Protein AF-A0A7Y0AZ56-F1 (afdb_monomer)

Foldseek 3Di:
DQPLLLLLLLLQLLLVLLLVLVVVDPPDDDPVSVVSNVLSVVLNVVSLVVLVVPDPPVSSVVSNVSSVVSNVVCNVPRDDPCSSVSSVVSVVVSVVSVVVD

Secondary structure (DSSP, 8-state):
--HHHHHHHHHHHHHHHHHHHHHT--S---HHHHHHHHHHHHHHHHHHHHHHHHS-HHHHHHHHHHHHHHHHHTTTSTT-TTHHHHHHHHHHHHHHHHH--

Nearest PDB structures (foldseek):
  4iwb-assembly2_B  TM=4.148E-01  e=6.806E+00  Aquifex aeolicus
  6jx6-assembly1_C  TM=2.370E-01  e=8.006E+00  Homo sapiens
  1aep-assembly1_A  TM=2.639E-01  e=9.418E+00  Locusta migratoria

Organism: NCBI:txid2728849

Radius of gyration: 13.52 Å; Cα contacts (8 Å, |Δi|>4): 105; chains: 1; bounding box: 42×24×32 Å

pLDDT: mean 76.32, std 8.64, range [51.47, 86.25]

Structure (mmCIF, N/CA/C/O backbone):
data_AF-A0A7Y0AZ56-F1
#
_entry.id   AF-A0A7Y0AZ56-F1
#
loop_
_atom_site.group_PDB
_atom_site.id
_atom_site.type_symbol
_atom_site.label_atom_id
_atom_site.label_alt_id
_atom_site.label_comp_id
_atom_site.label_asym_id
_atom_site.label_entity_id
_atom_site.label_seq_id
_atom_site.pdbx_PDB_ins_code
_atom_site.Cartn_x
_atom_site.Cartn_y
_atom_site.Cartn_z
_atom_site.occupancy
_atom_site.B_iso_or_equiv
_atom_site.auth_seq_id
_atom_site.auth_comp_id
_atom_site.auth_asym_id
_atom_site.auth_atom_id
_atom_site.pdbx_PDB_model_num
ATOM 1 N N . MET A 1 1 ? 14.177 -7.791 -10.693 1.00 58.31 1 MET A N 1
ATOM 2 C CA . MET A 1 1 ? 13.043 -6.962 -10.231 1.00 58.31 1 MET A CA 1
ATOM 3 C C . MET A 1 1 ? 13.618 -5.898 -9.312 1.00 58.31 1 MET A C 1
ATOM 5 O O . MET A 1 1 ? 14.420 -6.258 -8.460 1.00 58.31 1 MET A O 1
ATOM 9 N N . LYS A 1 2 ? 13.328 -4.615 -9.544 1.00 72.44 2 LYS A N 1
ATOM 10 C CA . LYS A 1 2 ? 13.864 -3.516 -8.726 1.00 72.44 2 LYS A CA 1
ATOM 11 C C . LYS A 1 2 ? 13.340 -3.654 -7.281 1.00 72.44 2 LYS A C 1
ATOM 13 O O . LYS A 1 2 ? 12.124 -3.784 -7.133 1.00 72.44 2 LYS A O 1
ATOM 18 N N . PRO A 1 3 ? 14.206 -3.687 -6.249 1.00 71.38 3 PRO A N 1
ATOM 19 C CA . PRO A 1 3 ? 13.805 -4.004 -4.870 1.00 71.38 3 PRO A CA 1
ATOM 20 C C . PRO A 1 3 ? 12.745 -3.032 -4.335 1.00 71.38 3 PRO A C 1
ATOM 22 O O . PRO A 1 3 ? 11.750 -3.460 -3.751 1.00 71.38 3 PRO A O 1
ATOM 25 N N . TYR A 1 4 ? 12.857 -1.757 -4.695 1.00 76.31 4 TYR A N 1
ATOM 26 C CA . TYR A 1 4 ? 11.937 -0.698 -4.295 1.00 76.31 4 TYR A CA 1
ATOM 27 C C . TYR A 1 4 ? 10.491 -0.867 -4.818 1.00 76.31 4 TYR A C 1
ATOM 29 O O . TYR A 1 4 ? 9.556 -0.293 -4.256 1.00 76.31 4 TYR A O 1
ATOM 37 N N . LEU A 1 5 ? 10.257 -1.678 -5.865 1.00 78.94 5 LEU A N 1
ATOM 38 C CA . LEU A 1 5 ? 8.903 -1.992 -6.357 1.00 78.94 5 LEU A CA 1
ATOM 39 C C . LEU A 1 5 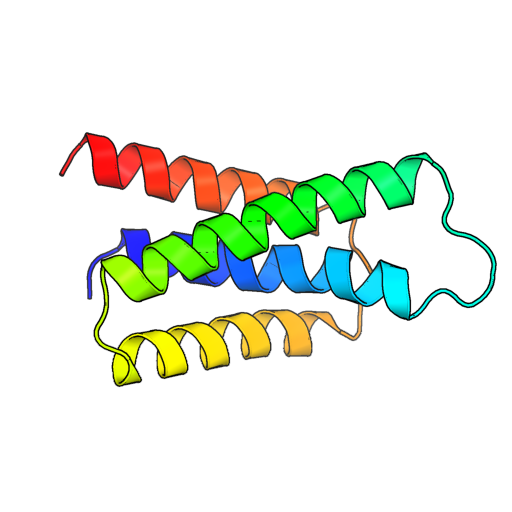? 8.128 -2.880 -5.376 1.00 78.94 5 LEU A C 1
ATOM 41 O O . LEU A 1 5 ? 6.898 -2.807 -5.297 1.00 78.94 5 LEU A O 1
ATOM 45 N N . LEU A 1 6 ? 8.841 -3.703 -4.602 1.00 80.94 6 LEU A N 1
ATOM 46 C CA . LEU A 1 6 ? 8.244 -4.490 -3.529 1.00 80.94 6 LEU A CA 1
ATOM 47 C C . LEU A 1 6 ? 7.698 -3.559 -2.440 1.00 80.94 6 LEU A C 1
ATOM 49 O O . LEU A 1 6 ? 6.565 -3.727 -1.992 1.00 80.94 6 LEU A O 1
ATOM 53 N N . SER A 1 7 ? 8.471 -2.535 -2.083 1.00 82.38 7 SER A N 1
ATOM 54 C CA . SER A 1 7 ? 8.103 -1.522 -1.093 1.00 82.38 7 SER A CA 1
ATOM 55 C C . SER A 1 7 ? 6.846 -0.742 -1.509 1.00 82.38 7 SER A C 1
ATOM 57 O O . SER A 1 7 ? 5.930 -0.586 -0.701 1.00 82.38 7 SER A O 1
ATOM 59 N N . LEU A 1 8 ? 6.721 -0.367 -2.789 1.00 82.50 8 LEU A N 1
ATOM 60 C CA . LEU A 1 8 ? 5.488 0.224 -3.339 1.00 82.50 8 LEU A CA 1
ATOM 61 C C . LEU A 1 8 ? 4.284 -0.725 -3.278 1.00 82.50 8 LEU A C 1
ATOM 63 O O . LEU A 1 8 ? 3.175 -0.315 -2.932 1.00 82.50 8 LEU A O 1
ATOM 67 N N . THR A 1 9 ? 4.497 -2.004 -3.588 1.00 84.19 9 THR A N 1
ATOM 68 C CA . THR A 1 9 ? 3.436 -3.023 -3.575 1.00 84.19 9 THR A CA 1
ATOM 69 C C . THR A 1 9 ? 2.894 -3.251 -2.163 1.00 84.19 9 THR A C 1
ATOM 71 O O . THR A 1 9 ? 1.680 -3.337 -1.960 1.00 84.19 9 THR A O 1
ATOM 74 N N . ILE A 1 10 ? 3.789 -3.296 -1.172 1.00 81.94 10 ILE A N 1
ATOM 75 C CA . ILE A 1 10 ? 3.437 -3.407 0.246 1.00 81.94 10 ILE A CA 1
ATOM 76 C C . ILE A 1 10 ? 2.686 -2.151 0.701 1.00 81.94 10 ILE A C 1
ATOM 78 O O . ILE A 1 10 ? 1.610 -2.276 1.289 1.00 81.94 10 ILE A O 1
ATOM 82 N N . ALA A 1 11 ? 3.203 -0.956 0.388 1.00 83.62 11 ALA A N 1
ATOM 83 C CA . ALA A 1 11 ? 2.558 0.308 0.741 1.00 83.62 11 ALA A CA 1
ATOM 84 C C . ALA A 1 11 ? 1.112 0.361 0.231 1.00 83.62 11 ALA A C 1
ATOM 86 O O . ALA A 1 11 ? 0.181 0.586 1.003 1.00 83.62 11 ALA A O 1
ATOM 87 N N . MET A 1 12 ? 0.911 0.030 -1.043 1.00 85.25 12 MET A N 1
ATOM 88 C CA . MET A 1 12 ? -0.401 -0.003 -1.679 1.00 85.25 12 MET A CA 1
ATOM 89 C C . MET A 1 12 ? -1.356 -1.014 -1.021 1.00 85.25 12 MET A C 1
ATOM 91 O O . MET A 1 12 ? -2.503 -0.675 -0.723 1.00 85.25 12 MET A O 1
ATOM 95 N N . GLY A 1 13 ? -0.892 -2.238 -0.741 1.00 82.62 13 GLY A N 1
ATOM 96 C CA . GLY A 1 13 ? -1.716 -3.272 -0.107 1.00 82.62 13 GLY A CA 1
ATOM 97 C C . GLY A 1 13 ? -2.174 -2.904 1.308 1.00 82.62 13 GLY A C 1
ATOM 98 O O . GLY A 1 13 ? -3.337 -3.105 1.663 1.00 82.62 13 GLY A O 1
ATOM 99 N N . PHE A 1 14 ? -1.292 -2.311 2.117 1.00 79.31 14 PHE A N 1
ATOM 100 C CA . PHE A 1 14 ? -1.640 -1.883 3.474 1.00 79.31 14 PHE A CA 1
ATOM 101 C C . PHE A 1 14 ? -2.504 -0.617 3.500 1.00 79.31 14 PHE A C 1
ATOM 103 O O . PHE A 1 14 ? -3.447 -0.547 4.290 1.00 79.31 14 PHE A O 1
ATOM 110 N N . SER A 1 15 ? -2.255 0.345 2.607 1.00 81.31 15 SER A N 1
ATOM 111 C CA . SER A 1 15 ? -3.114 1.521 2.446 1.00 81.31 15 SER A CA 1
ATOM 112 C C . SER A 1 15 ? -4.539 1.149 2.026 1.00 81.31 15 SER A C 1
ATOM 114 O O . SER A 1 15 ? -5.499 1.745 2.517 1.00 81.31 15 SER A O 1
ATOM 116 N N . TRP A 1 16 ? -4.705 0.124 1.180 1.00 77.62 16 TRP A N 1
ATOM 117 C CA . TRP A 1 16 ? -6.029 -0.358 0.783 1.00 77.62 16 TRP A CA 1
ATOM 118 C C . TRP A 1 16 ? -6.855 -0.872 1.969 1.00 77.62 16 TRP A C 1
ATOM 120 O O . TRP A 1 16 ? -8.064 -0.657 2.009 1.00 77.62 16 TRP A O 1
ATOM 130 N N . ALA A 1 17 ? -6.230 -1.519 2.958 1.00 73.94 17 ALA A N 1
ATOM 131 C CA . ALA A 1 17 ? -6.942 -2.049 4.122 1.00 73.94 17 ALA A CA 1
ATOM 132 C C . ALA A 1 17 ? -7.608 -0.936 4.954 1.00 73.94 17 ALA A C 1
ATOM 134 O O . ALA A 1 17 ? -8.770 -1.068 5.347 1.00 73.94 17 ALA A O 1
ATOM 135 N N . ASP A 1 18 ? -6.901 0.175 5.176 1.00 71.94 18 ASP A N 1
ATOM 136 C CA . ASP A 1 18 ? -7.440 1.340 5.887 1.00 71.94 18 ASP A CA 1
ATOM 137 C C . ASP A 1 18 ? -8.445 2.121 5.030 1.00 71.94 18 ASP A C 1
ATOM 139 O O . ASP A 1 18 ? -9.478 2.561 5.545 1.00 71.94 18 ASP A O 1
ATOM 143 N N . PHE A 1 19 ? -8.206 2.215 3.718 1.00 72.06 19 PHE A N 1
ATOM 144 C CA . PHE A 1 19 ? -9.137 2.810 2.758 1.00 72.06 19 PHE A CA 1
A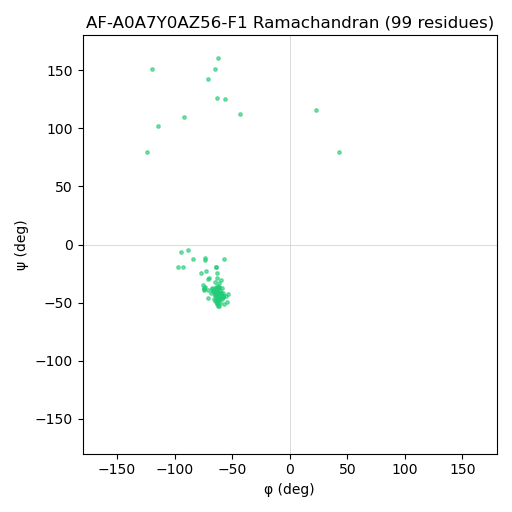TOM 145 C C . PHE A 1 19 ? -10.475 2.055 2.703 1.00 72.06 19 PHE A C 1
ATOM 147 O O . PHE A 1 19 ? -11.531 2.639 2.930 1.00 72.06 19 PHE A O 1
ATOM 154 N N . ALA A 1 20 ? -10.447 0.737 2.495 1.00 71.88 20 ALA A N 1
ATOM 155 C CA . ALA A 1 20 ? -11.640 -0.103 2.412 1.00 71.88 20 ALA A CA 1
ATOM 156 C C . ALA A 1 20 ? -12.425 -0.153 3.736 1.00 71.88 20 ALA A C 1
ATOM 158 O O . ALA A 1 20 ? -13.656 -0.221 3.724 1.00 71.88 20 ALA A O 1
ATOM 159 N N . SER A 1 21 ? -11.737 -0.072 4.883 1.00 70.38 21 SER A N 1
ATOM 160 C CA . SER A 1 21 ? -12.384 -0.055 6.204 1.00 70.38 21 SER A CA 1
ATOM 161 C C . SER A 1 21 ? -13.294 1.158 6.431 1.00 70.38 21 SER A C 1
ATOM 163 O O . SER A 1 21 ? -14.203 1.090 7.260 1.00 70.38 21 SER A O 1
ATOM 165 N N . ALA A 1 22 ? -13.050 2.259 5.714 1.00 70.31 22 ALA A N 1
ATOM 166 C CA . ALA A 1 22 ? -13.851 3.475 5.781 1.00 70.31 22 ALA A CA 1
ATOM 167 C C . ALA A 1 22 ? -15.196 3.311 5.066 1.00 70.31 22 ALA A C 1
ATOM 169 O O . ALA A 1 22 ? -16.220 3.751 5.574 1.00 70.31 22 ALA A O 1
ATOM 170 N N . TYR A 1 23 ? -15.202 2.623 3.920 1.00 69.56 23 TYR A N 1
ATOM 171 C CA . TYR A 1 23 ? -16.413 2.357 3.134 1.00 69.56 23 TYR A CA 1
ATOM 172 C C . TYR A 1 23 ? -17.283 1.242 3.718 1.00 69.56 23 TYR A C 1
ATOM 174 O O . TYR A 1 23 ? -18.482 1.199 3.463 1.00 69.56 23 TYR A O 1
ATOM 182 N N . ALA A 1 24 ? -16.691 0.336 4.499 1.00 69.12 24 ALA A N 1
ATOM 183 C CA . ALA A 1 24 ? -17.431 -0.711 5.199 1.00 69.12 24 ALA A CA 1
ATOM 184 C C . ALA A 1 24 ? -18.232 -0.182 6.406 1.00 69.12 24 ALA A C 1
ATOM 186 O O . ALA A 1 24 ? -19.068 -0.900 6.954 1.00 69.12 24 ALA A O 1
ATOM 187 N N . GLU A 1 25 ? -17.976 1.050 6.849 1.00 68.44 25 GLU A N 1
ATOM 188 C CA . GLU A 1 25 ? -18.588 1.606 8.048 1.00 68.44 25 GLU A CA 1
ATOM 189 C C . GLU A 1 25 ? -19.880 2.355 7.703 1.00 68.44 25 GLU A C 1
ATOM 191 O O . GLU A 1 25 ? -19.879 3.417 7.088 1.00 68.44 25 GLU A O 1
ATOM 196 N N . THR A 1 26 ? -21.013 1.781 8.101 1.00 60.41 26 THR A N 1
ATOM 197 C CA . THR A 1 26 ? -22.358 2.308 7.808 1.00 60.41 26 THR A CA 1
ATOM 198 C C . THR A 1 26 ? -22.824 3.382 8.791 1.00 60.41 26 THR A C 1
ATOM 200 O O . THR A 1 26 ? -23.805 4.076 8.529 1.00 60.41 26 THR A O 1
ATOM 203 N N . ARG A 1 27 ? -22.132 3.547 9.924 1.00 61.41 27 ARG A N 1
ATOM 204 C CA . ARG A 1 27 ? -22.403 4.581 10.930 1.00 61.41 27 ARG A CA 1
ATOM 205 C C . ARG A 1 27 ? -21.215 5.531 10.977 1.00 61.41 27 ARG A C 1
ATOM 207 O O . ARG A 1 27 ? -20.211 5.159 11.559 1.00 61.41 27 ARG A O 1
ATOM 214 N N . GLY A 1 28 ? -21.363 6.699 10.346 1.00 65.19 28 GLY A N 1
ATOM 215 C CA . GLY A 1 28 ? -20.487 7.881 10.401 1.00 65.19 28 GLY A CA 1
ATOM 216 C C . GLY A 1 28 ? -19.019 7.671 10.802 1.00 65.19 28 GLY A C 1
ATOM 217 O O . GLY A 1 28 ? -18.716 7.372 11.954 1.00 65.19 28 GLY A O 1
ATOM 218 N N . LEU A 1 29 ? -18.097 7.947 9.879 1.00 71.56 29 LEU A N 1
ATOM 219 C CA . LEU A 1 29 ? -16.657 7.934 10.146 1.00 71.56 29 LEU A CA 1
ATOM 220 C C . LEU A 1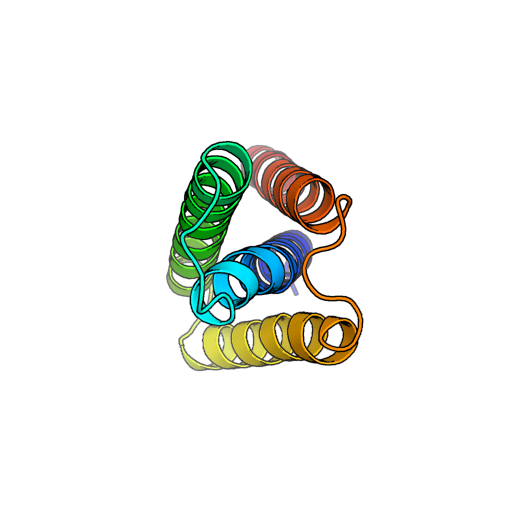 29 ? -16.284 8.872 11.304 1.00 71.56 29 LEU A C 1
ATOM 222 O O . LEU A 1 29 ? -16.549 10.073 11.261 1.00 71.56 29 LEU A O 1
ATOM 226 N N . SER A 1 30 ? -15.604 8.333 12.317 1.00 81.62 30 SER A N 1
ATOM 227 C CA . SER A 1 30 ? -14.987 9.159 13.356 1.00 81.62 30 SER A CA 1
ATOM 228 C C . SER A 1 30 ? -13.873 10.030 12.763 1.00 81.62 30 SER A C 1
ATOM 230 O O . SER A 1 30 ? -13.200 9.625 11.813 1.00 81.62 30 SER A O 1
ATOM 232 N N . THR A 1 31 ? -13.617 11.205 13.348 1.00 80.19 31 THR A N 1
ATOM 233 C CA . THR A 1 31 ? -12.564 12.128 12.879 1.00 80.19 31 THR A CA 1
ATOM 234 C C . THR A 1 31 ? -11.197 11.447 12.773 1.00 80.19 31 THR A C 1
ATOM 236 O O . THR A 1 31 ? -10.496 11.610 11.777 1.00 80.19 31 THR A O 1
ATOM 239 N N . GLY A 1 32 ? -10.826 10.625 13.762 1.00 77.25 32 GLY A N 1
ATOM 240 C CA . GLY A 1 32 ? -9.555 9.894 13.746 1.00 77.25 32 GLY A CA 1
ATOM 241 C C . GLY A 1 32 ? -9.464 8.888 12.597 1.00 77.25 32 GLY A C 1
ATOM 242 O O . GLY A 1 32 ? -8.415 8.753 11.966 1.00 77.25 32 GLY A O 1
ATOM 243 N N . LYS A 1 33 ? -10.572 8.219 12.270 1.00 76.12 33 LYS A N 1
ATOM 244 C CA . LYS A 1 33 ? -10.615 7.279 11.153 1.00 76.12 33 LYS A CA 1
ATOM 245 C C . LYS A 1 33 ? -10.634 8.007 9.808 1.00 76.12 33 LYS A C 1
ATOM 247 O O . LYS A 1 33 ? -9.897 7.607 8.919 1.00 76.12 33 LYS A O 1
ATOM 252 N N . ALA A 1 34 ? -11.341 9.133 9.696 1.00 78.12 34 ALA A N 1
ATOM 253 C CA . ALA A 1 34 ? -11.306 9.993 8.512 1.00 78.12 34 ALA A CA 1
ATOM 254 C C . ALA A 1 34 ? -9.881 10.487 8.190 1.00 78.12 34 ALA A C 1
ATOM 256 O O . ALA A 1 34 ? -9.454 10.436 7.033 1.00 78.12 34 ALA A O 1
ATOM 257 N N . ILE A 1 35 ? -9.107 10.883 9.210 1.00 82.25 35 ILE A N 1
ATOM 258 C CA . ILE A 1 35 ? -7.692 11.256 9.055 1.00 82.25 35 ILE A CA 1
ATOM 259 C C . ILE A 1 35 ? -6.873 10.061 8.550 1.00 82.25 35 ILE A C 1
ATOM 261 O O . ILE A 1 35 ? -6.161 10.186 7.553 1.00 82.25 35 ILE A O 1
ATOM 265 N N . ARG A 1 36 ? -7.002 8.885 9.183 1.00 81.56 36 ARG A N 1
ATOM 266 C CA . ARG A 1 36 ? -6.286 7.671 8.748 1.00 81.56 36 ARG A CA 1
ATOM 267 C C . ARG A 1 36 ? -6.613 7.292 7.306 1.00 81.56 36 ARG A C 1
ATOM 269 O O . ARG A 1 36 ? -5.702 7.011 6.535 1.00 81.56 36 ARG A O 1
ATOM 276 N N . THR A 1 37 ? -7.887 7.328 6.928 1.00 81.25 37 THR A N 1
ATOM 277 C CA . THR A 1 37 ? -8.343 7.041 5.565 1.00 81.25 3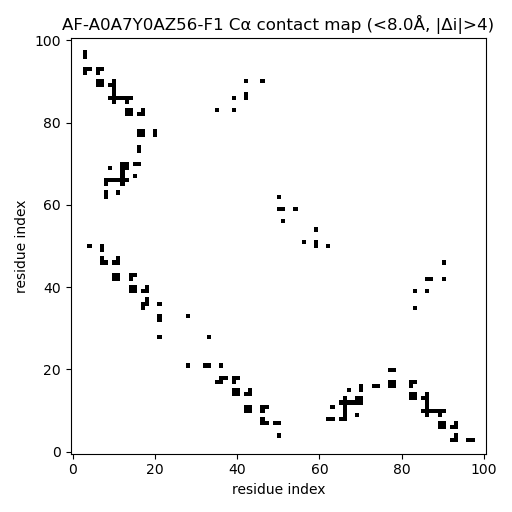7 THR A CA 1
ATOM 278 C C . THR A 1 37 ? -7.791 8.047 4.564 1.00 81.25 37 THR A C 1
ATOM 280 O O . THR A 1 37 ? -7.378 7.649 3.480 1.00 81.25 37 THR A O 1
ATOM 283 N N . THR A 1 38 ? -7.719 9.330 4.921 1.00 84.31 38 THR A N 1
ATOM 284 C CA . THR A 1 38 ? -7.137 10.369 4.056 1.00 84.31 38 THR A CA 1
ATOM 285 C C . THR A 1 38 ? -5.659 10.097 3.782 1.00 84.31 38 THR A C 1
ATOM 287 O O . THR A 1 38 ? -5.241 10.072 2.625 1.00 84.31 38 THR A O 1
ATOM 290 N N . ILE A 1 39 ? -4.878 9.808 4.830 1.00 84.06 39 ILE A N 1
ATOM 291 C CA . ILE A 1 39 ? -3.452 9.472 4.700 1.00 84.06 39 ILE A CA 1
ATOM 292 C C . ILE A 1 39 ? -3.279 8.196 3.865 1.00 84.06 39 ILE A C 1
ATOM 294 O O . ILE A 1 39 ? -2.477 8.168 2.933 1.00 84.06 39 ILE A O 1
ATOM 298 N N . ALA A 1 40 ? -4.068 7.156 4.152 1.00 83.56 40 ALA A N 1
ATOM 299 C CA . ALA A 1 40 ? -4.036 5.901 3.410 1.00 83.56 40 ALA A CA 1
ATOM 300 C C . ALA A 1 40 ? -4.360 6.107 1.921 1.00 83.56 40 ALA A C 1
ATOM 302 O O . ALA A 1 40 ? -3.669 5.564 1.065 1.00 83.56 40 ALA A O 1
ATOM 303 N N . SER A 1 41 ? -5.355 6.940 1.604 1.00 80.62 41 SER A N 1
ATOM 304 C CA . SER A 1 41 ? -5.734 7.272 0.223 1.00 80.62 41 SER A CA 1
ATOM 305 C C . SER A 1 41 ? -4.591 7.963 -0.521 1.00 80.62 41 SER A C 1
ATOM 307 O O . SER A 1 41 ? -4.292 7.610 -1.660 1.00 80.62 41 SER A O 1
ATOM 309 N N . GLY A 1 42 ? -3.918 8.916 0.133 1.00 84.12 42 GLY A N 1
ATOM 310 C CA . GLY A 1 42 ? -2.764 9.616 -0.432 1.00 84.12 42 GLY A CA 1
ATOM 311 C C . GLY A 1 42 ? -1.593 8.677 -0.726 1.00 84.12 42 GLY A C 1
ATOM 312 O O . GLY A 1 42 ? -1.037 8.715 -1.824 1.00 84.12 42 GLY A O 1
ATOM 313 N N . LEU A 1 43 ? -1.258 7.791 0.217 1.00 84.88 43 LEU A N 1
ATOM 314 C CA . LEU A 1 43 ? -0.209 6.780 0.038 1.00 84.88 43 LEU A CA 1
ATOM 315 C C . LEU A 1 43 ? -0.554 5.784 -1.073 1.00 84.88 43 LEU A C 1
ATOM 317 O O . LEU A 1 43 ? 0.305 5.462 -1.894 1.00 84.88 43 LEU A O 1
ATOM 321 N N . PHE A 1 44 ? -1.811 5.341 -1.140 1.00 85.31 44 PHE A N 1
ATOM 322 C CA . PHE A 1 44 ? -2.290 4.437 -2.180 1.00 85.31 44 PHE A CA 1
ATOM 323 C C . PHE A 1 44 ? -2.172 5.068 -3.572 1.00 85.31 44 PHE A C 1
ATOM 325 O O . PHE A 1 44 ? -1.543 4.487 -4.452 1.00 85.31 44 PHE A O 1
ATOM 332 N N . LEU A 1 45 ? -2.718 6.276 -3.760 1.00 85.62 45 LEU A N 1
ATOM 333 C CA . LEU A 1 45 ? -2.684 6.986 -5.044 1.00 85.62 45 LEU A CA 1
ATOM 334 C C . LEU A 1 45 ? -1.255 7.324 -5.478 1.00 85.62 45 LEU A C 1
ATOM 336 O O . LEU A 1 45 ? -0.918 7.166 -6.649 1.00 85.62 45 LEU A O 1
ATOM 340 N N . SER A 1 46 ? -0.407 7.739 -4.535 1.00 85.94 46 SER A N 1
ATOM 341 C CA . SER A 1 46 ? 1.003 8.024 -4.818 1.00 85.94 46 SER A CA 1
ATOM 342 C C . SER A 1 46 ? 1.738 6.758 -5.251 1.00 85.94 46 SER A C 1
ATOM 344 O O . SER A 1 46 ? 2.425 6.762 -6.270 1.00 85.94 46 SER A O 1
ATOM 346 N N . SER A 1 47 ? 1.549 5.652 -4.524 1.00 83.81 47 SER A N 1
ATOM 347 C CA . SER A 1 47 ? 2.177 4.370 -4.861 1.00 83.81 47 SER A CA 1
ATOM 348 C C . SER A 1 47 ? 1.713 3.853 -6.221 1.00 83.81 47 SER A C 1
ATOM 350 O O . SER A 1 47 ? 2.525 3.389 -7.017 1.00 83.81 47 SER A O 1
ATOM 352 N N . LEU A 1 48 ? 0.418 3.995 -6.512 1.00 83.31 48 LEU A N 1
ATOM 353 C CA . LEU A 1 48 ? -0.182 3.623 -7.788 1.00 83.31 48 LEU A CA 1
ATOM 354 C C . LEU A 1 48 ? 0.439 4.401 -8.951 1.00 83.31 48 LEU A C 1
ATOM 356 O O . LEU A 1 48 ? 0.866 3.799 -9.935 1.00 83.31 48 LEU A O 1
ATOM 360 N N . ALA A 1 49 ? 0.525 5.727 -8.826 1.00 85.62 49 ALA A N 1
ATOM 361 C CA . ALA A 1 49 ? 1.122 6.577 -9.848 1.00 85.62 49 ALA A CA 1
ATOM 362 C C . ALA A 1 49 ? 2.579 6.179 -10.128 1.00 85.62 49 ALA A C 1
ATOM 364 O O . ALA A 1 49 ? 2.965 6.045 -11.287 1.00 85.62 49 ALA A O 1
ATOM 365 N N . PHE A 1 50 ? 3.372 5.919 -9.083 1.00 83.25 50 PHE A N 1
ATOM 366 C CA . PHE A 1 50 ? 4.763 5.498 -9.250 1.00 83.25 50 PHE A CA 1
ATOM 367 C C . PHE A 1 50 ? 4.906 4.123 -9.902 1.00 83.25 50 PHE A C 1
ATOM 369 O O . PHE A 1 50 ? 5.751 3.968 -10.780 1.00 83.25 50 PHE A O 1
ATOM 376 N N . ILE A 1 51 ? 4.055 3.153 -9.554 1.00 84.69 51 ILE A N 1
ATOM 377 C CA . ILE A 1 51 ? 4.047 1.845 -10.222 1.00 84.69 51 ILE A CA 1
ATOM 378 C C . ILE A 1 51 ? 3.797 2.013 -11.728 1.00 84.69 51 ILE A C 1
ATOM 380 O O . ILE A 1 51 ? 4.521 1.424 -12.523 1.00 84.69 51 ILE A O 1
ATOM 384 N N . PHE A 1 52 ? 2.834 2.842 -12.139 1.00 81.50 52 PHE A N 1
ATOM 385 C CA . PHE A 1 52 ? 2.545 3.066 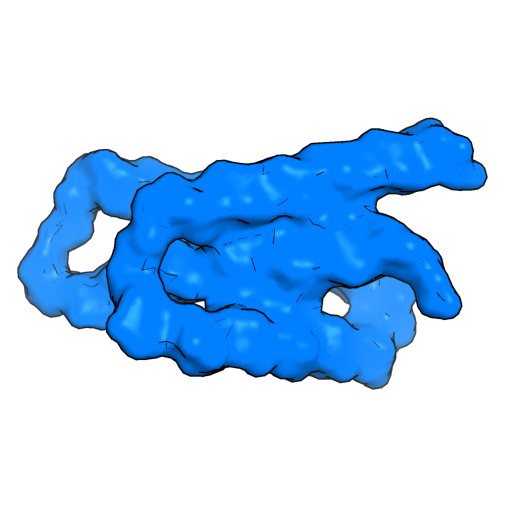-13.563 1.00 81.50 52 PHE A CA 1
ATOM 386 C C . PHE A 1 52 ? 3.613 3.878 -14.306 1.00 81.50 52 PHE A C 1
ATOM 388 O O . PHE A 1 52 ? 3.776 3.700 -15.509 1.00 81.50 52 PHE A O 1
ATOM 395 N N . ILE A 1 53 ? 4.326 4.775 -13.620 1.00 83.88 53 ILE A N 1
ATOM 396 C CA . ILE A 1 53 ? 5.441 5.526 -14.218 1.00 83.88 53 ILE A CA 1
ATOM 397 C C . ILE A 1 53 ? 6.644 4.606 -14.453 1.00 83.88 53 ILE A C 1
ATOM 399 O O . ILE A 1 53 ? 7.342 4.742 -15.455 1.00 83.88 53 ILE A O 1
ATOM 403 N N . GLU A 1 54 ? 6.910 3.689 -13.523 1.00 79.06 54 GLU A N 1
ATOM 404 C CA . GLU A 1 54 ? 8.140 2.894 -13.529 1.00 79.06 54 GLU A CA 1
ATOM 405 C C . GLU A 1 54 ? 8.008 1.510 -14.162 1.00 79.06 54 GLU A C 1
ATOM 407 O O . GLU A 1 54 ? 9.021 0.907 -14.524 1.00 79.06 54 GLU A O 1
ATOM 412 N N . CYS A 1 55 ? 6.787 0.994 -14.284 1.00 78.50 55 CYS A N 1
ATOM 413 C CA . CYS A 1 55 ? 6.502 -0.324 -14.838 1.00 78.50 55 CYS A CA 1
ATOM 414 C C . CYS A 1 55 ? 5.605 -0.222 -16.073 1.00 78.50 55 CYS A C 1
ATOM 416 O O . CYS A 1 55 ? 4.755 0.661 -16.183 1.00 78.50 55 CYS A O 1
ATOM 418 N N . GLY A 1 56 ? 5.747 -1.181 -16.993 1.00 78.88 56 GLY A N 1
ATOM 419 C CA . GLY A 1 56 ? 4.771 -1.359 -18.064 1.00 78.88 56 GLY A CA 1
ATOM 420 C C . GLY A 1 56 ? 3.386 -1.720 -17.499 1.00 78.88 56 GLY A C 1
ATOM 421 O O . GLY A 1 56 ? 3.285 -2.215 -16.375 1.00 78.88 56 GLY A O 1
ATOM 422 N N . PRO A 1 57 ? 2.300 -1.536 -18.269 1.00 78.44 57 PRO A N 1
ATOM 423 C CA . PRO A 1 57 ? 0.931 -1.737 -17.783 1.00 78.44 57 PRO A CA 1
ATOM 424 C C . PRO A 1 57 ? 0.661 -3.167 -17.284 1.00 78.44 57 PRO A C 1
ATOM 426 O O . PRO A 1 57 ? -0.126 -3.360 -16.361 1.00 78.44 57 PRO A O 1
ATOM 429 N N . VAL A 1 58 ? 1.334 -4.168 -17.863 1.00 79.38 58 VAL A N 1
ATOM 430 C CA . VAL A 1 58 ? 1.220 -5.579 -17.457 1.00 79.38 58 VAL A CA 1
ATOM 431 C C . VAL A 1 58 ? 1.888 -5.826 -16.102 1.00 79.38 58 VAL A C 1
ATOM 433 O O . VAL A 1 58 ? 1.283 -6.429 -15.218 1.00 79.38 58 VAL A O 1
ATOM 436 N N . ASP A 1 59 ? 3.100 -5.309 -15.907 1.00 76.62 59 ASP A N 1
ATOM 437 C CA . ASP A 1 59 ? 3.832 -5.422 -14.641 1.00 76.62 59 ASP A CA 1
ATOM 438 C C . ASP A 1 59 ? 3.133 -4.631 -13.530 1.00 76.62 59 ASP A C 1
ATOM 440 O O . ASP A 1 59 ? 2.989 -5.117 -12.409 1.00 76.62 59 ASP A O 1
ATOM 444 N N . ALA A 1 60 ? 2.611 -3.446 -13.860 1.00 7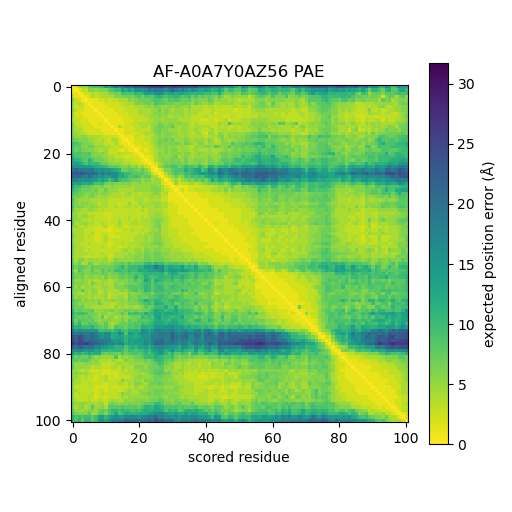7.69 60 ALA A N 1
ATOM 445 C CA . ALA A 1 60 ? 1.790 -2.651 -12.959 1.00 77.69 60 ALA A CA 1
ATOM 446 C C . ALA A 1 60 ? 0.545 -3.424 -12.500 1.00 77.69 60 ALA A C 1
ATOM 448 O O . ALA A 1 60 ? 0.246 -3.443 -11.307 1.00 77.69 60 ALA A O 1
ATOM 449 N N . ALA A 1 61 ? -0.148 -4.113 -13.415 1.00 79.88 61 ALA A N 1
ATOM 450 C CA . ALA A 1 61 ? -1.304 -4.948 -13.091 1.00 79.88 61 ALA A CA 1
ATOM 451 C C . ALA A 1 61 ? -0.938 -6.147 -12.196 1.00 79.88 61 ALA A C 1
ATOM 453 O O . ALA A 1 61 ? -1.675 -6.468 -11.261 1.00 79.88 61 ALA A O 1
ATOM 454 N N . LEU A 1 62 ? 0.216 -6.779 -12.430 1.00 81.50 62 LEU A N 1
ATOM 455 C CA . LEU A 1 62 ? 0.737 -7.854 -11.580 1.00 81.50 62 LEU A CA 1
ATOM 456 C C . LEU A 1 62 ? 1.040 -7.356 -10.162 1.00 81.50 62 LEU A C 1
ATOM 458 O O . LEU A 1 62 ? 0.547 -7.935 -9.193 1.00 81.50 62 LEU A O 1
ATOM 462 N N . LEU A 1 63 ? 1.768 -6.247 -10.026 1.00 80.50 63 LEU A N 1
ATOM 463 C CA . LEU A 1 63 ? 2.073 -5.638 -8.726 1.00 80.50 63 LEU A CA 1
ATOM 464 C C . LEU A 1 63 ? 0.799 -5.170 -8.008 1.00 80.50 63 LEU A C 1
ATOM 466 O O . LEU A 1 63 ? 0.647 -5.375 -6.805 1.00 80.50 63 LEU A O 1
ATOM 470 N N . LEU A 1 64 ? -0.171 -4.637 -8.753 1.00 77.06 64 LEU A N 1
ATOM 471 C CA . LEU A 1 64 ? -1.512 -4.334 -8.257 1.00 77.06 64 LEU A CA 1
ATOM 472 C C . LEU A 1 64 ? -2.210 -5.562 -7.685 1.00 77.06 64 LEU A C 1
ATOM 474 O O . LEU A 1 64 ? -2.684 -5.527 -6.550 1.00 77.06 64 LEU A O 1
ATOM 478 N N . SER A 1 65 ? -2.240 -6.659 -8.439 1.00 80.50 65 SER A N 1
ATOM 479 C CA . SER A 1 65 ? -2.864 -7.904 -7.993 1.00 80.50 65 SER A CA 1
ATOM 480 C C . SER A 1 65 ? -2.171 -8.492 -6.756 1.00 80.50 65 SER A C 1
ATOM 482 O O . SER A 1 65 ? -2.849 -8.969 -5.846 1.00 80.50 65 SER A O 1
ATOM 484 N N . MET A 1 66 ? -0.843 -8.364 -6.651 1.00 79.62 66 MET A N 1
ATOM 485 C CA . MET A 1 66 ? -0.081 -8.746 -5.458 1.00 79.62 66 MET A CA 1
ATOM 486 C C . MET A 1 66 ? -0.418 -7.869 -4.247 1.00 79.62 66 MET A C 1
ATOM 488 O O . MET A 1 66 ? -0.688 -8.400 -3.169 1.00 79.62 66 MET A O 1
ATOM 492 N N . GLY A 1 67 ? -0.466 -6.544 -4.412 1.00 75.81 67 GLY A N 1
ATOM 493 C CA . GLY A 1 67 ? -0.863 -5.611 -3.352 1.00 75.81 67 GLY A CA 1
ATOM 494 C C . GLY A 1 67 ? -2.283 -5.883 -2.847 1.00 75.81 67 GLY A C 1
ATOM 495 O O . GLY A 1 67 ? -2.526 -5.935 -1.639 1.00 75.81 67 GLY A O 1
ATOM 496 N N . PHE A 1 68 ? -3.214 -6.168 -3.759 1.00 73.81 68 PHE A N 1
ATOM 497 C CA . PHE A 1 68 ? -4.564 -6.614 -3.411 1.00 73.81 68 PHE A CA 1
ATOM 498 C C . PHE A 1 68 ? -4.577 -7.974 -2.707 1.00 73.81 68 PHE A C 1
ATOM 500 O O . PHE A 1 68 ? -5.351 -8.158 -1.771 1.00 73.81 68 PHE A O 1
ATOM 507 N N . GLY A 1 69 ? -3.708 -8.910 -3.094 1.00 75.19 69 GLY A N 1
ATOM 508 C CA . GLY A 1 69 ? -3.514 -10.180 -2.390 1.00 75.19 69 GLY A CA 1
ATOM 509 C C . GLY A 1 69 ? -3.102 -9.981 -0.928 1.00 75.19 69 GLY A C 1
ATOM 510 O O . GLY A 1 69 ? -3.697 -10.585 -0.034 1.00 75.19 69 GLY A O 1
ATOM 511 N N . ILE A 1 70 ? -2.161 -9.066 -0.664 1.00 69.81 70 ILE A N 1
ATOM 512 C CA . ILE A 1 70 ? -1.753 -8.673 0.700 1.00 69.81 70 ILE A CA 1
ATOM 513 C C . ILE A 1 70 ? -2.955 -8.121 1.478 1.00 69.81 70 ILE A C 1
ATOM 515 O O . ILE A 1 70 ? -3.182 -8.495 2.632 1.00 69.81 70 ILE A O 1
ATOM 519 N N . ALA A 1 71 ? -3.758 -7.270 0.840 1.00 68.62 71 ALA A N 1
ATOM 520 C CA . ALA A 1 71 ? -4.940 -6.691 1.462 1.00 68.62 71 ALA A CA 1
ATOM 521 C C . ALA A 1 71 ? -6.045 -7.731 1.741 1.00 68.62 71 ALA A C 1
ATOM 523 O O . ALA A 1 71 ? -6.697 -7.677 2.784 1.00 68.62 71 ALA A O 1
ATOM 524 N N . LEU A 1 72 ? -6.238 -8.706 0.845 1.00 68.62 72 LEU A N 1
ATOM 525 C CA . LEU A 1 72 ? -7.21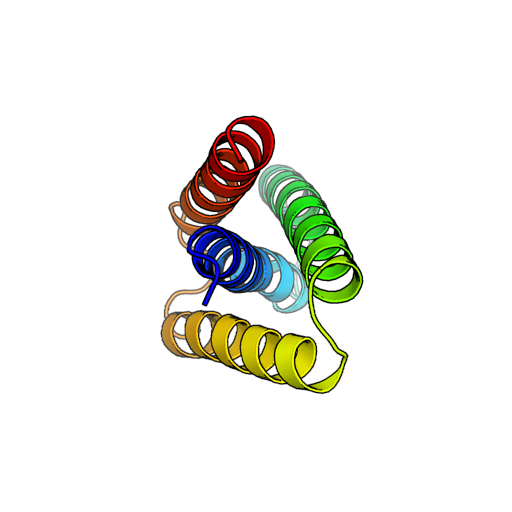0 -9.794 0.991 1.00 68.62 72 LEU A CA 1
ATOM 526 C C . LEU A 1 72 ? -6.829 -10.763 2.114 1.00 68.62 72 LEU A C 1
ATOM 528 O O . LEU A 1 72 ? -7.690 -11.130 2.911 1.00 68.62 72 LEU A O 1
ATOM 532 N N . LEU A 1 73 ? -5.547 -11.116 2.236 1.00 65.94 73 LEU A N 1
ATOM 533 C CA . LEU A 1 73 ? -5.039 -11.939 3.342 1.00 65.94 73 LEU A CA 1
ATOM 534 C C . LEU A 1 73 ? -5.197 -11.241 4.701 1.00 65.94 73 LEU A C 1
ATOM 536 O O . LEU A 1 73 ? -5.376 -11.894 5.726 1.00 65.94 73 LEU A O 1
ATOM 540 N N . ARG A 1 74 ? -5.181 -9.903 4.712 1.00 61.75 74 ARG A N 1
ATOM 541 C CA . ARG A 1 74 ? -5.419 -9.068 5.898 1.00 61.75 74 ARG A CA 1
ATOM 542 C C . ARG A 1 74 ? -6.898 -8.735 6.134 1.00 61.75 74 ARG A C 1
ATOM 544 O O . ARG A 1 74 ? -7.210 -8.149 7.165 1.00 61.75 74 ARG A O 1
ATOM 551 N N . ARG A 1 75 ? -7.818 -9.121 5.239 1.00 54.09 75 ARG A N 1
ATOM 552 C CA . ARG A 1 75 ? -9.252 -8.765 5.299 1.00 54.09 75 ARG A CA 1
ATOM 553 C C . ARG A 1 75 ? -9.981 -9.340 6.521 1.00 54.09 75 ARG A C 1
ATOM 555 O O . ARG A 1 75 ? -11.018 -8.806 6.897 1.00 54.09 75 ARG A O 1
ATOM 562 N N . SER A 1 76 ? -9.436 -10.371 7.175 1.00 51.47 76 SER A N 1
ATOM 563 C CA . SER A 1 76 ? -9.950 -10.865 8.464 1.00 51.47 76 SER A CA 1
ATOM 564 C C . SER A 1 76 ? -9.622 -9.946 9.652 1.00 51.47 76 SER A C 1
ATOM 566 O O . SER A 1 76 ? -10.212 -10.104 10.716 1.00 51.47 76 SER A O 1
ATOM 568 N N . VAL A 1 77 ? -8.732 -8.959 9.478 1.00 51.97 77 VAL A N 1
ATOM 569 C CA . VAL A 1 77 ? -8.361 -7.963 10.494 1.00 51.97 77 VAL A CA 1
ATOM 570 C C . VAL A 1 77 ? -8.599 -6.566 9.921 1.00 51.97 77 VAL A C 1
ATOM 572 O O . VAL A 1 77 ? -7.696 -5.881 9.442 1.00 51.97 77 VAL A O 1
ATOM 575 N N . ILE A 1 78 ? -9.870 -6.174 9.947 1.00 51.50 78 ILE A N 1
ATOM 576 C CA . ILE A 1 78 ? -10.397 -4.838 9.647 1.00 51.50 78 ILE A CA 1
ATOM 577 C C . ILE A 1 78 ? -9.494 -3.780 10.307 1.00 51.50 78 ILE A C 1
ATOM 579 O O . ILE A 1 78 ? -9.448 -3.721 11.529 1.00 51.50 78 ILE A O 1
ATOM 583 N N . SER A 1 79 ? -8.767 -2.973 9.518 1.00 54.91 79 SER A N 1
ATOM 584 C CA . SER A 1 79 ? -7.953 -1.833 9.988 1.00 54.91 79 SER A CA 1
ATOM 585 C C . SER A 1 79 ? -7.143 -2.139 11.268 1.00 54.91 79 SER A C 1
ATOM 587 O O . SER A 1 79 ? -7.495 -1.735 12.380 1.00 54.91 79 SER A O 1
ATOM 589 N N . SER A 1 80 ? -6.009 -2.827 11.135 1.00 62.97 80 SER A N 1
ATOM 590 C CA . SER A 1 80 ? -5.053 -2.890 12.246 1.00 62.97 80 SER A CA 1
ATOM 591 C C . SER A 1 80 ? -4.379 -1.526 12.428 1.00 62.97 80 SER A C 1
ATOM 593 O O . SER A 1 80 ? -4.031 -0.876 11.442 1.00 62.97 80 SER A O 1
ATOM 595 N N . ASN A 1 81 ? -4.124 -1.105 13.673 1.00 70.56 81 ASN A N 1
ATOM 596 C CA . ASN A 1 81 ? -3.336 0.104 13.982 1.00 70.56 81 ASN A CA 1
ATOM 597 C C . ASN A 1 81 ? -1.921 0.079 13.372 1.00 70.56 81 ASN A C 1
ATOM 599 O O . ASN A 1 81 ? -1.238 1.096 13.356 1.00 70.56 81 ASN A O 1
ATOM 603 N N . ILE A 1 82 ? -1.488 -1.081 12.873 1.00 72.31 82 ILE A N 1
A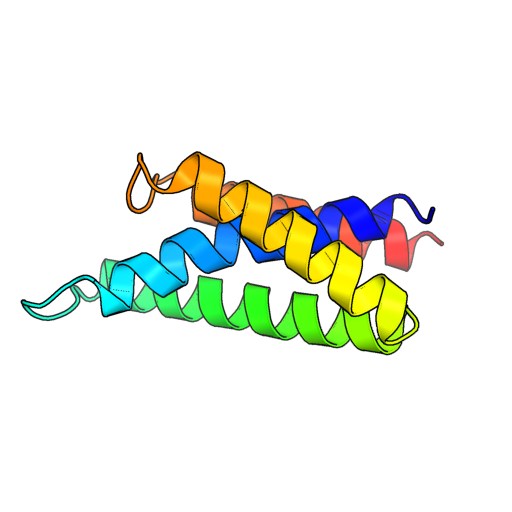TOM 604 C CA . ILE A 1 82 ? -0.174 -1.315 12.277 1.00 72.31 82 ILE A CA 1
ATOM 605 C C . ILE A 1 82 ? -0.199 -1.111 10.752 1.00 72.31 82 ILE A C 1
ATOM 607 O O . ILE A 1 82 ? 0.844 -0.859 10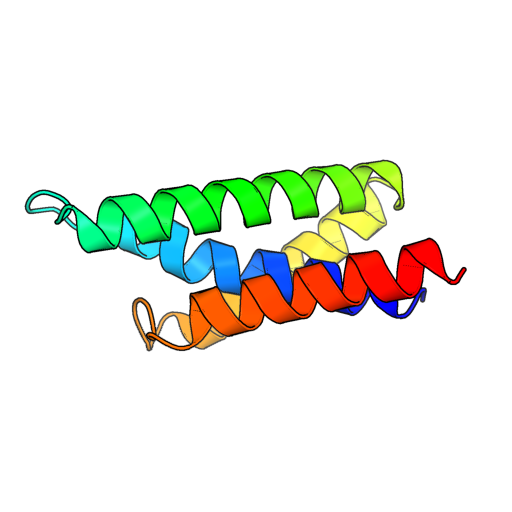.160 1.00 72.31 82 ILE A O 1
ATOM 611 N N . ALA A 1 83 ? -1.372 -1.144 10.106 1.00 73.19 83 ALA A N 1
ATOM 612 C CA . ALA A 1 83 ? -1.469 -1.071 8.647 1.00 73.19 83 ALA A CA 1
ATOM 613 C C . ALA A 1 83 ? -0.939 0.257 8.088 1.00 73.19 83 ALA A C 1
ATOM 615 O O . ALA A 1 83 ? -0.064 0.248 7.223 1.00 73.19 83 ALA A O 1
ATOM 616 N N . LEU A 1 84 ? -1.396 1.386 8.634 1.00 76.62 84 LEU A N 1
ATOM 617 C CA . LEU A 1 84 ? -0.926 2.705 8.216 1.00 76.62 84 LEU A CA 1
ATOM 618 C C . LEU A 1 84 ? 0.580 2.916 8.477 1.00 76.62 84 LEU A C 1
ATOM 620 O O . LEU A 1 84 ? 1.268 3.316 7.543 1.00 76.62 84 LEU A O 1
ATOM 624 N N . PRO A 1 85 ? 1.136 2.605 9.671 1.00 81.56 85 PRO A N 1
ATOM 625 C CA . PRO A 1 85 ? 2.582 2.656 9.893 1.00 81.56 85 PRO A CA 1
ATOM 626 C C . PRO A 1 85 ? 3.386 1.806 8.910 1.00 81.56 85 PRO A C 1
ATOM 628 O O . PRO A 1 85 ? 4.390 2.278 8.386 1.00 81.56 85 PRO A O 1
ATOM 631 N N . THR A 1 86 ? 2.952 0.570 8.636 1.00 81.38 86 THR A N 1
ATOM 632 C CA . THR A 1 86 ? 3.637 -0.301 7.674 1.00 81.38 86 THR A CA 1
ATOM 633 C C . THR A 1 86 ? 3.585 0.289 6.271 1.00 81.38 86 THR A C 1
ATOM 635 O O . THR A 1 86 ? 4.615 0.326 5.607 1.00 81.38 86 THR A O 1
ATOM 638 N N . ALA A 1 87 ? 2.436 0.820 5.842 1.00 81.81 87 ALA A N 1
ATOM 639 C CA . ALA A 1 87 ? 2.322 1.479 4.546 1.00 81.81 87 ALA A CA 1
ATOM 640 C C . ALA A 1 87 ? 3.260 2.690 4.428 1.00 81.81 87 ALA A C 1
ATOM 642 O O . ALA A 1 87 ? 3.988 2.812 3.445 1.00 81.81 87 ALA A O 1
ATOM 643 N N . THR A 1 88 ? 3.284 3.550 5.450 1.00 83.62 88 THR A N 1
ATOM 644 C CA . THR A 1 88 ? 4.155 4.731 5.498 1.00 83.62 88 THR A CA 1
ATOM 645 C C . THR A 1 88 ? 5.630 4.346 5.479 1.00 83.62 88 THR A C 1
ATOM 647 O O . THR A 1 88 ? 6.396 4.934 4.722 1.00 83.62 88 THR A O 1
ATOM 650 N N . LEU A 1 89 ? 6.036 3.350 6.274 1.00 85.19 89 LEU A N 1
ATOM 651 C CA . LEU A 1 89 ? 7.421 2.877 6.308 1.00 85.19 89 LEU A CA 1
ATOM 652 C C . LEU A 1 89 ? 7.841 2.298 4.959 1.00 85.19 89 LEU A C 1
ATOM 654 O O . LEU A 1 89 ? 8.891 2.664 4.446 1.00 85.19 89 LEU A O 1
ATOM 658 N N . SER A 1 90 ? 7.017 1.443 4.351 1.00 82.56 90 SER A N 1
ATOM 659 C CA . SER A 1 90 ? 7.315 0.884 3.031 1.00 82.56 90 SER A CA 1
ATOM 660 C C . SER A 1 90 ? 7.406 1.969 1.957 1.00 82.56 90 SER A C 1
ATOM 662 O O . SER A 1 90 ? 8.295 1.921 1.114 1.00 82.56 90 SER A O 1
ATOM 664 N N . PHE A 1 91 ? 6.553 2.993 2.011 1.00 82.94 91 PHE A N 1
ATOM 665 C CA . PHE A 1 91 ? 6.649 4.124 1.090 1.00 82.94 91 PHE A CA 1
ATOM 666 C C . PHE A 1 91 ? 7.912 4.971 1.323 1.00 82.94 91 PHE A C 1
ATOM 668 O O . PHE A 1 91 ? 8.545 5.410 0.366 1.00 82.94 91 PHE A O 1
ATOM 675 N N . ALA A 1 92 ? 8.316 5.166 2.580 1.00 85.94 92 ALA A N 1
ATOM 676 C CA . ALA A 1 92 ? 9.555 5.860 2.920 1.00 85.94 92 ALA A CA 1
ATOM 677 C C . ALA A 1 92 ? 10.794 5.095 2.426 1.00 85.94 92 ALA A C 1
ATOM 679 O O . ALA A 1 92 ? 11.666 5.701 1.813 1.00 85.94 92 ALA A O 1
ATOM 680 N N . PHE A 1 93 ? 10.832 3.770 2.607 1.00 85.44 93 PHE A N 1
ATOM 681 C CA . PHE A 1 93 ? 11.894 2.920 2.056 1.00 85.44 93 PHE A CA 1
ATOM 682 C C . PHE A 1 93 ? 11.956 2.988 0.529 1.00 85.44 93 PHE A C 1
ATOM 684 O O . PHE A 1 93 ? 13.044 3.040 -0.030 1.00 85.44 93 PHE A O 1
ATOM 691 N N . TYR A 1 94 ? 10.807 3.045 -0.154 1.00 84.44 94 TYR A N 1
ATOM 692 C CA . TYR A 1 94 ? 10.781 3.274 -1.600 1.00 84.44 94 TYR A CA 1
ATOM 693 C C . TYR A 1 94 ? 11.458 4.599 -1.988 1.00 84.44 94 TYR A C 1
ATOM 695 O O . TYR A 1 94 ? 12.257 4.619 -2.921 1.00 84.44 94 TYR A O 1
ATOM 703 N N . LEU A 1 95 ? 11.150 5.699 -1.291 1.00 84.81 95 LEU A N 1
ATOM 704 C CA . LEU A 1 95 ? 11.753 7.001 -1.588 1.00 84.81 95 LEU A CA 1
ATOM 705 C C . LEU A 1 95 ? 13.261 7.009 -1.326 1.00 84.81 95 LEU A C 1
ATOM 707 O O . LEU A 1 95 ? 14.000 7.554 -2.138 1.00 84.81 95 LEU A O 1
ATOM 711 N N . ASP A 1 96 ? 13.706 6.396 -0.230 1.00 86.25 96 ASP A N 1
ATOM 712 C CA . ASP A 1 96 ? 15.124 6.287 0.121 1.00 86.25 96 ASP A CA 1
ATOM 713 C C . ASP A 1 96 ? 15.902 5.468 -0.921 1.00 86.25 96 ASP A C 1
ATOM 715 O O . ASP A 1 96 ? 16.864 5.960 -1.510 1.00 86.25 96 ASP A O 1
ATOM 719 N N . GLU A 1 97 ? 15.418 4.266 -1.256 1.00 81.75 97 GLU A N 1
ATOM 720 C CA . GLU A 1 97 ? 16.047 3.409 -2.268 1.00 81.75 97 GLU A CA 1
ATOM 721 C C . GLU A 1 97 ? 16.068 4.057 -3.658 1.00 81.75 97 GLU A C 1
ATOM 723 O O . GLU A 1 97 ? 17.016 3.851 -4.411 1.00 81.75 97 GLU A O 1
ATOM 728 N N . ARG A 1 98 ? 15.048 4.853 -4.001 1.00 75.81 98 ARG A N 1
ATOM 729 C CA . ARG A 1 98 ? 14.975 5.571 -5.280 1.00 75.81 98 ARG A CA 1
ATOM 730 C C . ARG A 1 98 ? 15.888 6.792 -5.340 1.00 75.81 98 ARG A C 1
ATOM 732 O O . ARG A 1 98 ? 16.380 7.121 -6.411 1.00 75.81 98 ARG A O 1
ATOM 739 N N . LEU A 1 99 ? 16.083 7.500 -4.228 1.00 73.06 99 LEU A N 1
ATOM 740 C CA . LEU A 1 99 ? 16.991 8.652 -4.170 1.00 73.06 99 LEU A CA 1
ATOM 741 C C . LEU A 1 99 ? 18.466 8.230 -4.208 1.00 73.06 99 LEU A C 1
ATOM 743 O O . LEU A 1 99 ? 19.317 9.033 -4.585 1.00 73.06 99 LEU A O 1
ATOM 747 N N . LEU A 1 100 ? 18.760 6.989 -3.815 1.00 67.12 100 LEU A N 1
ATOM 748 C CA . LEU A 1 100 ? 20.105 6.412 -3.788 1.00 67.12 100 LEU A CA 1
ATOM 749 C C . LEU A 1 100 ? 20.465 5.606 -5.054 1.00 67.12 100 LEU A C 1
ATOM 751 O O . LEU A 1 100 ? 21.612 5.170 -5.168 1.00 67.12 100 LEU A O 1
ATOM 755 N N . SER A 1 101 ? 19.518 5.396 -5.982 1.00 59.50 101 SER A N 1
ATOM 756 C CA . SER A 1 101 ? 19.690 4.639 -7.239 1.00 59.50 101 SER A CA 1
ATOM 757 C C . SER A 1 101 ? 19.897 5.531 -8.455 1.00 59.50 101 SER A C 1
ATOM 759 O O . SER A 1 101 ? 20.754 5.180 -9.295 1.00 59.50 101 SER A O 1
#

Mean predicted aligned error: 7.0 Å

Sequence (101 aa):
MKPYLLSLTIAMGFSWADFASAYAETRGLSTGKAIRTTIASGLFLSSLAFIFIECGPVDAALLLSMGFGIALLRRSVISSNIALPTATLSFAFYLDERLLS

Solvent-accessible surface area (backbone atoms only — not comparable to full-atom values): 5222 Å² total; per-residue (Å²): 129,69,69,46,58,54,25,34,26,51,13,30,10,30,11,44,36,40,37,54,48,57,75,71,49,90,72,74,80,49,70,73,53,49,52,51,27,51,54,20,47,52,50,25,53,53,31,51,52,49,38,56,74,77,32,57,75,67,57,30,49,50,44,48,53,50,12,50,48,55,26,58,75,42,59,89,53,72,53,51,91,58,30,60,57,51,15,52,49,26,43,50,50,24,52,53,53,61,75,75,104